Protein AF-A0A9P6SG29-F1 (afdb_monomer)

Nearest PDB structures (foldseek):
  6yws-assembly1_X  TM=9.789E-01  e=6.752E-05  Neurospora crassa OR74A
  8any-assembly1_1  TM=8.673E-01  e=6.353E-05  Homo sapiens
  8xt2-assembly1_Lg  TM=9.269E-01  e=2.153E-04  Homo sapiens
  6zsa-assembly1_1  TM=8.449E-01  e=3.729E-04  Homo sapiens
  5mrc-assembly1_X  TM=9.294E-01  e=5.469E-03  Saccharomyces cerevisiae

Foldseek 3Di:
DDDDDPPPPVVVVVVVVVVVVVCPDDDPPPPPDDDDDQKDKWWFAFPVPQRDTDIDIDGPPDDWDKDFDADVSVRDTGITTTDDDDDDD

pLDDT: mean 80.23, std 20.04, range [40.41, 98.44]

Radius of gyration: 33.03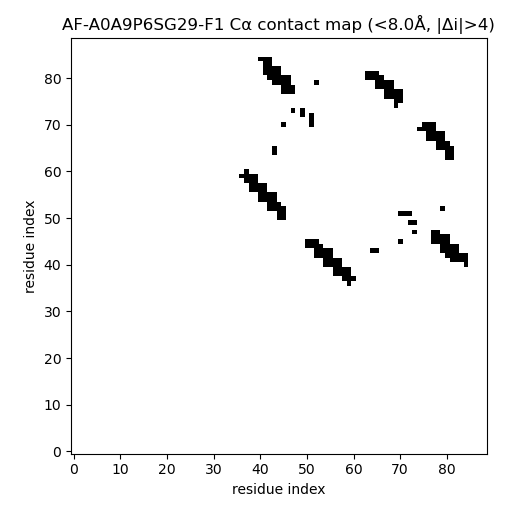 Å; Cα contacts (8 Å, |Δi|>4): 99; chains: 1; bounding box: 22×24×108 Å

Sequence (89 aa):
MGRIDNNNKAVVNYVDQIQKETHYGQQPRTMAKKAKARTIIVKLLSTAGTGFFYTTRRPRTTAKLSFMKFDPRANQNVLFNEAKINRPN

Structure (mmCIF, N/CA/C/O backbone):
data_AF-A0A9P6SG29-F1
#
_entry.id   AF-A0A9P6SG29-F1
#
loop_
_atom_site.group_PDB
_atom_site.id
_atom_site.type_symbol
_atom_site.label_atom_id
_atom_site.label_alt_id
_atom_site.label_comp_id
_atom_site.label_asym_id
_atom_site.label_entity_id
_atom_site.label_seq_id
_atom_site.pdbx_PDB_ins_code
_atom_site.Cartn_x
_atom_site.Cartn_y
_atom_site.Cartn_z
_atom_site.occupancy
_atom_site.B_iso_or_equiv
_atom_site.auth_seq_id
_atom_site.auth_comp_id
_atom_site.auth_asym_id
_atom_site.auth_atom_id
_atom_site.pdbx_PDB_model_num
ATOM 1 N N . MET A 1 1 ? -1.850 -19.415 -89.053 1.00 50.84 1 MET A N 1
ATOM 2 C CA . MET A 1 1 ? -0.519 -18.886 -88.683 1.00 50.84 1 MET A CA 1
ATOM 3 C C . MET A 1 1 ? -0.679 -17.392 -88.419 1.00 50.84 1 MET A C 1
ATOM 5 O O . MET A 1 1 ? -0.899 -16.654 -89.364 1.00 50.84 1 MET A O 1
ATOM 9 N N . GLY A 1 2 ? -0.667 -16.947 -87.164 1.00 44.34 2 GLY A N 1
ATOM 10 C CA . GLY A 1 2 ? -0.782 -15.530 -86.802 1.00 44.34 2 GLY A CA 1
ATOM 11 C C . GLY A 1 2 ? -0.408 -15.379 -85.334 1.00 44.34 2 GLY A C 1
ATOM 12 O O . GLY A 1 2 ? -0.943 -16.097 -84.498 1.00 44.34 2 GLY A O 1
ATOM 13 N N . ARG A 1 3 ? 0.639 -14.599 -85.083 1.00 49.50 3 ARG A N 1
ATOM 14 C CA . ARG A 1 3 ? 1.488 -14.617 -83.888 1.00 49.50 3 ARG A CA 1
ATOM 15 C C . ARG A 1 3 ? 0.833 -13.871 -82.719 1.00 49.50 3 ARG A C 1
ATOM 17 O O . ARG A 1 3 ? -0.033 -13.036 -82.919 1.00 49.50 3 ARG A O 1
ATOM 24 N N . ILE A 1 4 ? 1.237 -14.245 -81.508 1.00 50.44 4 ILE A N 1
ATOM 25 C CA . ILE A 1 4 ? 0.794 -13.673 -80.233 1.00 50.44 4 ILE A CA 1
ATOM 26 C C . ILE A 1 4 ? 1.624 -12.412 -79.962 1.00 50.44 4 ILE A C 1
ATOM 28 O O . ILE A 1 4 ? 2.848 -12.501 -79.835 1.00 50.44 4 ILE A O 1
ATOM 32 N N . ASP A 1 5 ? 0.968 -11.262 -79.829 1.00 52.44 5 ASP A N 1
ATOM 33 C CA . ASP A 1 5 ? 1.628 -9.974 -79.600 1.00 52.44 5 ASP A CA 1
ATOM 34 C C . ASP A 1 5 ? 1.879 -9.767 -78.095 1.00 52.44 5 ASP A C 1
ATOM 36 O O . ASP A 1 5 ? 1.071 -9.206 -77.354 1.00 52.44 5 ASP A O 1
ATOM 40 N N . ASN A 1 6 ? 3.027 -10.252 -77.619 1.00 57.78 6 ASN A N 1
ATOM 41 C CA . ASN A 1 6 ? 3.464 -10.239 -76.214 1.00 57.78 6 ASN A CA 1
ATOM 42 C C . ASN A 1 6 ? 3.962 -8.867 -75.695 1.00 57.78 6 ASN A C 1
ATOM 44 O O . ASN A 1 6 ? 4.828 -8.820 -74.825 1.00 57.78 6 ASN A O 1
ATOM 48 N N . ASN A 1 7 ? 3.428 -7.741 -76.177 1.00 58.25 7 ASN A N 1
ATOM 49 C CA . ASN A 1 7 ? 3.975 -6.411 -75.849 1.00 58.25 7 ASN A CA 1
ATOM 50 C C . ASN A 1 7 ? 3.233 -5.649 -74.735 1.00 58.25 7 ASN A C 1
ATOM 52 O O . ASN A 1 7 ? 3.691 -4.591 -74.320 1.00 58.25 7 ASN A O 1
ATOM 56 N N . ASN A 1 8 ? 2.139 -6.190 -74.186 1.00 56.41 8 ASN A N 1
ATOM 57 C CA . ASN A 1 8 ? 1.308 -5.490 -73.189 1.00 56.41 8 ASN A CA 1
ATOM 58 C C . ASN A 1 8 ? 1.311 -6.097 -71.778 1.00 56.41 8 ASN A C 1
ATOM 60 O O . ASN A 1 8 ? 0.542 -5.655 -70.937 1.00 56.41 8 ASN A O 1
ATOM 64 N N . LYS A 1 9 ? 2.156 -7.095 -71.486 1.00 54.41 9 LYS A N 1
ATOM 65 C CA . LYS A 1 9 ? 2.277 -7.673 -70.127 1.00 54.41 9 LYS A CA 1
ATOM 66 C C . LYS A 1 9 ? 3.488 -7.154 -69.346 1.00 54.41 9 LYS A C 1
ATOM 68 O O . LYS A 1 9 ? 3.468 -7.157 -68.123 1.00 54.41 9 LYS A O 1
ATOM 73 N N . ALA A 1 10 ? 4.528 -6.680 -70.034 1.00 57.09 10 ALA A N 1
ATOM 74 C CA . ALA A 1 10 ? 5.735 -6.160 -69.389 1.00 57.09 10 ALA A CA 1
ATOM 75 C C . ALA A 1 10 ? 5.532 -4.750 -68.806 1.00 57.09 10 ALA A C 1
ATOM 77 O O . ALA A 1 10 ? 6.028 -4.466 -67.722 1.00 57.09 10 ALA A O 1
ATOM 78 N N . VAL A 1 11 ? 4.757 -3.892 -69.483 1.00 58.25 11 VAL A N 1
ATOM 79 C CA . VAL A 1 11 ? 4.519 -2.506 -69.041 1.00 58.25 11 VAL A CA 1
ATOM 80 C C . VAL A 1 11 ? 3.626 -2.466 -67.798 1.00 58.25 11 VAL A C 1
ATOM 82 O O . VAL A 1 11 ? 3.986 -1.817 -66.826 1.00 58.25 11 VAL A O 1
ATOM 85 N N . VAL A 1 12 ? 2.523 -3.222 -67.769 1.00 56.50 12 VAL A N 1
ATOM 86 C CA . VAL A 1 12 ? 1.645 -3.328 -66.582 1.00 56.50 12 VAL A CA 1
ATOM 87 C C . VAL A 1 12 ? 2.368 -3.900 -65.362 1.00 56.50 12 VAL A C 1
ATOM 89 O O . VAL A 1 12 ? 2.193 -3.379 -64.268 1.00 56.50 12 VAL A O 1
ATOM 92 N N . ASN A 1 13 ? 3.266 -4.874 -65.546 1.00 59.81 13 ASN A N 1
ATOM 93 C CA . ASN A 1 13 ? 4.096 -5.376 -64.447 1.00 59.81 13 ASN A CA 1
ATOM 94 C C . ASN A 1 13 ? 5.115 -4.333 -63.955 1.00 59.81 13 ASN A C 1
ATOM 96 O O . ASN A 1 13 ? 5.412 -4.295 -62.766 1.00 59.81 13 ASN A O 1
ATOM 100 N N . TYR A 1 14 ? 5.621 -3.467 -64.840 1.00 58.06 14 TYR A N 1
ATOM 101 C CA . TYR A 1 14 ? 6.556 -2.402 -64.473 1.00 58.06 14 TYR A CA 1
ATOM 102 C C . TYR A 1 14 ? 5.862 -1.274 -63.692 1.00 58.06 14 TYR A C 1
ATOM 104 O O . TYR A 1 14 ? 6.397 -0.805 -62.692 1.00 58.06 14 TYR A O 1
ATOM 112 N N . VAL A 1 15 ? 4.644 -0.874 -64.080 1.00 60.06 15 VAL A N 1
ATOM 113 C CA . VAL A 1 15 ? 3.880 0.159 -63.352 1.00 60.06 15 VAL A CA 1
ATOM 114 C C . VAL A 1 15 ? 3.373 -0.358 -61.995 1.00 60.06 15 VAL A C 1
ATOM 116 O O . VAL A 1 15 ? 3.455 0.370 -61.005 1.00 60.06 15 VAL A O 1
ATOM 119 N N . ASP A 1 16 ? 2.960 -1.627 -61.906 1.00 55.78 16 ASP A N 1
ATOM 120 C CA . ASP A 1 16 ? 2.580 -2.262 -60.632 1.00 55.78 16 ASP A CA 1
ATOM 121 C C . ASP A 1 16 ? 3.776 -2.439 -59.681 1.00 55.78 16 ASP A C 1
ATOM 123 O O . ASP A 1 16 ? 3.628 -2.333 -58.458 1.00 55.78 16 ASP A O 1
ATOM 127 N N . GLN A 1 17 ? 4.977 -2.682 -60.219 1.00 52.97 17 GLN A N 1
ATOM 128 C CA . GLN A 1 17 ? 6.197 -2.766 -59.419 1.00 52.97 17 GLN A CA 1
ATOM 129 C C . GLN A 1 17 ? 6.603 -1.386 -58.870 1.00 52.97 17 GLN A C 1
ATOM 131 O O . GLN A 1 17 ? 6.884 -1.269 -57.680 1.00 52.97 17 GLN A O 1
ATOM 136 N N . ILE A 1 18 ? 6.502 -0.314 -59.666 1.00 54.22 18 ILE A N 1
ATOM 137 C CA . ILE A 1 18 ? 6.773 1.065 -59.209 1.00 54.22 18 ILE A CA 1
ATOM 138 C C . ILE A 1 18 ? 5.765 1.511 -58.123 1.00 54.22 18 ILE A C 1
ATOM 140 O O . ILE A 1 18 ? 6.123 2.229 -57.185 1.00 54.22 18 ILE A O 1
ATOM 144 N N . GLN A 1 19 ? 4.508 1.057 -58.179 1.00 46.38 19 GLN A N 1
ATOM 145 C CA . GLN A 1 19 ? 3.506 1.389 -57.154 1.00 46.38 19 GLN A CA 1
ATOM 146 C C . GLN A 1 19 ? 3.714 0.645 -55.825 1.00 46.38 19 GLN A C 1
ATOM 148 O O . GLN A 1 19 ? 3.410 1.198 -54.768 1.00 46.38 19 GLN A O 1
ATOM 153 N N . LYS A 1 20 ? 4.297 -0.561 -55.831 1.00 49.06 20 LYS A N 1
ATOM 154 C CA . LYS A 1 20 ? 4.687 -1.260 -54.589 1.00 49.06 20 LYS A CA 1
ATOM 155 C C . LYS A 1 20 ? 5.972 -0.707 -53.966 1.00 49.06 20 LYS A C 1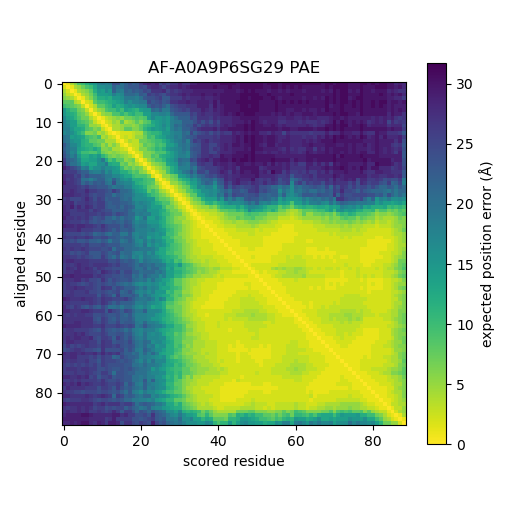
ATOM 157 O O . LYS A 1 20 ? 6.204 -0.904 -52.776 1.00 49.06 20 LYS A O 1
ATOM 162 N N . GLU A 1 21 ? 6.764 0.027 -54.742 1.00 51.53 21 GLU A N 1
ATOM 163 C CA . GLU A 1 21 ? 8.043 0.601 -54.322 1.00 51.53 21 GLU A CA 1
ATOM 164 C C . GLU A 1 21 ? 7.940 2.075 -53.868 1.00 51.53 21 GLU A C 1
ATOM 166 O O . GLU A 1 21 ? 8.814 2.587 -53.177 1.00 51.53 21 GLU A O 1
ATOM 171 N N . THR A 1 22 ? 6.831 2.773 -54.117 1.00 45.34 22 THR A N 1
ATOM 172 C CA . THR A 1 22 ? 6.642 4.170 -53.657 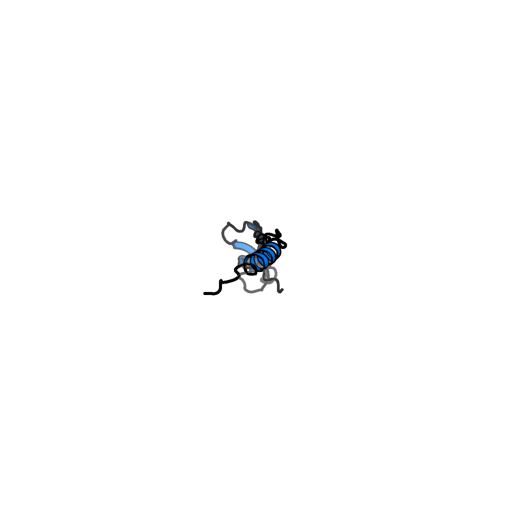1.00 45.34 22 THR A CA 1
ATOM 173 C C . THR A 1 22 ? 6.057 4.306 -52.240 1.00 45.34 22 THR A C 1
ATOM 175 O O . THR A 1 22 ? 5.645 5.392 -51.837 1.00 45.34 22 THR A O 1
ATOM 178 N N . HIS A 1 23 ? 6.082 3.235 -51.434 1.00 47.00 23 HIS A N 1
ATOM 179 C CA . HIS A 1 23 ? 5.816 3.282 -49.982 1.00 47.00 23 HIS A CA 1
ATOM 180 C C . HIS A 1 23 ? 7.024 2.904 -49.094 1.00 47.00 23 HIS A C 1
ATOM 182 O O . HIS A 1 23 ? 6.877 2.739 -47.878 1.00 47.00 23 HIS A O 1
ATOM 188 N N . TYR A 1 24 ? 8.239 2.825 -49.652 1.00 40.41 24 TYR A N 1
ATOM 189 C CA . TYR A 1 24 ? 9.471 2.770 -48.852 1.00 40.41 24 TYR A CA 1
ATOM 190 C C . TYR A 1 24 ? 9.684 4.111 -48.116 1.00 40.41 24 TYR A C 1
ATOM 192 O O . TYR A 1 24 ? 9.757 5.161 -48.737 1.00 40.41 24 TYR A O 1
ATOM 200 N N . GLY A 1 25 ? 9.824 4.195 -46.797 1.00 48.91 25 GLY A N 1
ATOM 201 C CA . GLY A 1 25 ? 9.883 3.142 -45.802 1.00 48.91 25 GLY A CA 1
ATOM 202 C C . GLY A 1 25 ? 9.579 3.706 -44.423 1.00 48.91 25 GLY A C 1
ATOM 203 O O . GLY A 1 25 ? 10.470 4.126 -43.687 1.00 48.91 25 GLY A O 1
ATOM 204 N N . GLN A 1 26 ? 8.312 3.639 -44.038 1.00 56.62 26 GLN A N 1
ATOM 205 C CA . GLN A 1 26 ? 7.965 3.665 -42.627 1.00 56.6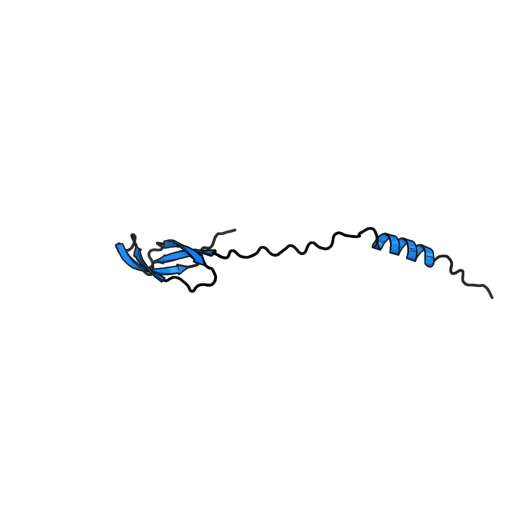2 26 GLN A CA 1
ATOM 206 C C . GLN A 1 26 ? 7.817 2.214 -42.192 1.00 56.62 26 GLN A C 1
ATOM 208 O O . GLN A 1 26 ? 6.741 1.629 -42.266 1.00 56.62 26 GLN A O 1
ATOM 213 N N . GLN A 1 27 ? 8.936 1.622 -41.764 1.00 56.41 27 GLN A N 1
ATOM 214 C CA . GLN A 1 27 ? 8.904 0.390 -40.976 1.00 56.41 27 GLN A CA 1
ATOM 215 C C . GLN A 1 27 ? 7.838 0.571 -39.888 1.00 56.41 27 GLN A C 1
ATOM 217 O O . GLN A 1 27 ? 7.819 1.659 -39.292 1.00 56.41 27 GLN A O 1
ATOM 222 N N . PRO A 1 28 ? 6.957 -0.411 -39.601 1.00 60.56 28 PRO A N 1
ATOM 223 C CA . PRO A 1 28 ? 6.046 -0.268 -38.480 1.00 60.56 28 PRO A CA 1
ATOM 224 C C . PRO A 1 28 ? 6.929 -0.008 -37.269 1.00 60.56 28 PRO A C 1
ATOM 226 O O . PRO A 1 28 ? 7.723 -0.862 -36.872 1.00 60.56 28 PRO A O 1
ATOM 229 N N . ARG A 1 29 ? 6.864 1.214 -36.728 1.00 64.38 29 ARG A N 1
ATOM 230 C CA . ARG A 1 29 ? 7.510 1.539 -35.465 1.00 64.38 29 ARG A CA 1
ATOM 231 C C . ARG A 1 29 ? 6.819 0.614 -34.484 1.00 64.38 29 ARG A C 1
ATOM 233 O O . ARG A 1 29 ? 5.705 0.899 -34.054 1.00 64.38 29 ARG A O 1
ATOM 240 N N . THR A 1 30 ? 7.417 -0.543 -34.211 1.00 65.88 30 THR A N 1
ATOM 241 C CA . THR A 1 30 ? 6.943 -1.437 -33.169 1.00 65.88 30 THR A CA 1
ATOM 242 C C . THR A 1 30 ? 6.964 -0.581 -31.925 1.00 65.88 30 THR A C 1
ATOM 244 O O . THR A 1 30 ? 8.039 -0.223 -31.442 1.00 65.88 30 THR A O 1
ATOM 247 N N . MET A 1 31 ? 5.784 -0.133 -31.500 1.00 69.69 31 MET A N 1
ATOM 248 C CA . MET A 1 31 ? 5.645 0.778 -30.379 1.00 69.69 31 MET A CA 1
ATOM 249 C C . MET A 1 31 ? 6.333 0.096 -29.209 1.00 69.69 31 MET A C 1
ATOM 251 O O . MET A 1 31 ? 5.878 -0.956 -28.751 1.00 69.69 31 MET A O 1
ATOM 255 N N . ALA A 1 32 ? 7.477 0.638 -28.789 1.00 72.38 32 ALA A N 1
ATOM 256 C CA . ALA A 1 32 ? 8.246 0.059 -27.707 1.00 72.38 32 ALA A CA 1
ATOM 257 C C . ALA A 1 32 ? 7.314 -0.019 -26.499 1.00 72.38 32 ALA A C 1
ATOM 259 O O . ALA A 1 32 ? 6.845 1.000 -25.983 1.00 72.38 32 ALA A O 1
ATOM 260 N N . LYS A 1 33 ? 6.968 -1.244 -26.094 1.00 78.44 33 LYS A N 1
ATOM 261 C CA . LYS A 1 33 ? 6.044 -1.458 -24.987 1.00 78.44 33 LYS A CA 1
ATOM 262 C C . LYS A 1 33 ? 6.658 -0.798 -23.761 1.00 78.44 33 LYS A C 1
ATOM 264 O O . LYS A 1 33 ? 7.743 -1.184 -23.330 1.00 78.44 33 LYS A O 1
ATOM 269 N N . LYS A 1 34 ? 5.973 0.214 -23.220 1.00 83.25 34 LYS A N 1
ATOM 270 C CA . LYS A 1 34 ? 6.456 0.996 -22.079 1.00 83.25 34 LYS A CA 1
ATOM 271 C C . LYS A 1 34 ? 6.945 0.062 -20.972 1.00 83.25 34 LYS A C 1
ATOM 273 O O . LYS A 1 34 ? 6.191 -0.785 -20.481 1.00 83.25 34 LYS A O 1
ATOM 278 N N . ALA A 1 35 ? 8.204 0.232 -20.576 1.00 88.50 35 ALA A N 1
ATOM 279 C CA . ALA A 1 35 ? 8.791 -0.544 -19.498 1.00 88.50 35 ALA A CA 1
ATOM 280 C C . ALA A 1 35 ? 8.012 -0.313 -18.193 1.00 88.50 35 ALA A C 1
ATOM 282 O O . ALA A 1 35 ? 7.627 0.811 -17.855 1.00 88.50 35 ALA A O 1
ATOM 283 N N . LYS A 1 36 ? 7.763 -1.393 -17.445 1.00 89.56 36 LYS A N 1
ATOM 284 C CA . LYS A 1 36 ? 7.117 -1.304 -16.130 1.00 89.56 36 LYS A CA 1
ATOM 285 C C . LYS A 1 36 ? 8.075 -0.640 -15.137 1.00 89.56 36 LYS A C 1
ATOM 287 O O . LYS A 1 36 ? 9.276 -0.893 -15.160 1.00 89.56 36 LYS A O 1
ATOM 292 N N . ALA A 1 37 ? 7.533 0.172 -14.232 1.00 93.12 37 ALA A N 1
ATOM 293 C CA . ALA A 1 37 ? 8.327 0.814 -13.190 1.00 93.12 37 ALA A CA 1
ATOM 294 C C . ALA A 1 37 ? 8.995 -0.223 -12.264 1.00 93.12 37 ALA A C 1
ATOM 296 O O . ALA A 1 37 ? 8.361 -1.202 -11.857 1.00 93.12 37 ALA A O 1
ATOM 297 N N . ARG A 1 38 ? 10.263 0.029 -11.903 1.00 95.62 38 ARG A N 1
ATOM 298 C CA . ARG A 1 38 ? 11.051 -0.806 -10.973 1.00 95.62 38 ARG A CA 1
ATOM 299 C C . ARG A 1 38 ? 10.515 -0.765 -9.541 1.00 95.62 38 ARG A C 1
ATOM 301 O O . ARG A 1 38 ? 10.561 -1.771 -8.841 1.00 95.62 38 ARG A O 1
ATOM 308 N N . THR A 1 39 ? 9.971 0.376 -9.132 1.00 95.69 39 THR A N 1
ATOM 309 C CA . THR A 1 39 ? 9.390 0.605 -7.804 1.00 95.69 39 THR A CA 1
ATOM 310 C C . THR A 1 39 ? 7.887 0.776 -7.939 1.00 95.69 39 THR A C 1
ATOM 312 O O . THR A 1 39 ? 7.419 1.482 -8.834 1.00 95.69 39 THR A O 1
ATOM 315 N N . ILE A 1 40 ? 7.130 0.154 -7.042 1.00 95.56 40 ILE A N 1
ATOM 316 C CA . ILE A 1 40 ? 5.675 0.267 -6.979 1.00 95.56 40 ILE A CA 1
ATOM 317 C C . ILE A 1 40 ? 5.251 0.958 -5.684 1.00 95.56 40 ILE A C 1
ATOM 319 O O . ILE A 1 40 ? 5.898 0.812 -4.647 1.00 95.56 40 ILE A O 1
ATOM 323 N N . ILE A 1 41 ? 4.169 1.731 -5.766 1.00 95.88 41 ILE A N 1
ATOM 324 C CA . ILE A 1 41 ? 3.496 2.304 -4.599 1.00 95.88 41 ILE A CA 1
ATOM 325 C C . ILE A 1 41 ? 2.425 1.310 -4.161 1.00 95.88 41 ILE A C 1
ATOM 327 O O . ILE A 1 41 ? 1.620 0.866 -4.983 1.00 95.88 41 ILE A O 1
ATOM 331 N N . VAL A 1 42 ? 2.423 0.969 -2.880 1.00 96.56 42 VAL A N 1
ATOM 332 C CA . VAL A 1 42 ? 1.506 -0.000 -2.280 1.00 96.56 42 VAL A CA 1
ATOM 333 C C . VAL A 1 42 ? 0.840 0.598 -1.048 1.00 96.56 42 VAL A C 1
ATOM 335 O O . VAL A 1 42 ? 1.353 1.550 -0.453 1.00 96.56 42 VAL A O 1
ATOM 338 N N . LYS A 1 43 ? -0.318 0.050 -0.682 1.00 97.00 43 LYS A N 1
ATOM 339 C CA . LYS A 1 43 ? -0.987 0.361 0.581 1.00 97.00 43 LYS A CA 1
ATOM 340 C C . LYS A 1 43 ? -0.623 -0.701 1.600 1.00 97.00 43 LYS A C 1
ATOM 342 O O . LYS A 1 43 ? -0.574 -1.874 1.262 1.00 97.00 43 LYS A O 1
ATOM 347 N N . LEU A 1 44 ? -0.394 -0.296 2.834 1.00 97.81 44 LEU A N 1
ATOM 348 C CA . LEU A 1 44 ? -0.356 -1.184 3.983 1.00 97.81 44 LEU A CA 1
ATOM 349 C C . LEU A 1 44 ? -1.730 -1.074 4.635 1.00 97.81 44 LEU A C 1
ATOM 351 O O . LEU A 1 44 ? -2.027 -0.019 5.186 1.00 97.81 44 LEU A O 1
ATOM 355 N N . LEU A 1 45 ? -2.575 -2.095 4.499 1.00 97.69 45 LEU A N 1
ATOM 356 C CA . LEU A 1 45 ? -3.920 -2.136 5.080 1.00 97.69 45 LEU A CA 1
ATOM 357 C C . LEU A 1 45 ? -3.871 -2.714 6.490 1.00 97.69 45 LEU A C 1
ATOM 359 O O . LEU A 1 45 ? -3.245 -3.753 6.702 1.00 97.69 45 LEU A O 1
ATOM 363 N N . SER A 1 46 ? -4.559 -2.054 7.420 1.00 98.12 46 SER A N 1
ATOM 364 C CA . SER A 1 46 ? -4.734 -2.541 8.787 1.00 98.12 46 SER A CA 1
ATOM 365 C C . SER A 1 46 ? -5.480 -3.874 8.804 1.00 98.12 46 SER A C 1
ATOM 367 O O . SER A 1 46 ? -6.560 -3.994 8.217 1.00 98.12 46 SER A O 1
ATOM 369 N N . THR A 1 47 ? -4.941 -4.873 9.506 1.00 97.69 47 THR A N 1
ATOM 370 C CA . THR A 1 47 ? -5.629 -6.158 9.703 1.00 97.69 47 THR A CA 1
ATOM 371 C C . THR A 1 47 ? -6.769 -6.073 10.714 1.00 97.69 47 THR A C 1
ATOM 373 O O . THR A 1 47 ? -7.523 -7.030 10.837 1.00 97.69 47 THR A O 1
ATOM 376 N N . ALA A 1 48 ? -6.937 -4.943 11.408 1.00 97.06 48 ALA A N 1
ATOM 377 C CA . ALA A 1 48 ? -8.058 -4.721 12.321 1.00 97.06 48 ALA A CA 1
ATOM 378 C C . ALA A 1 48 ? -9.391 -4.432 11.603 1.00 97.06 48 ALA A C 1
ATOM 380 O O . ALA A 1 48 ? -10.409 -4.247 12.259 1.00 97.06 48 ALA A O 1
ATOM 381 N N . GLY A 1 49 ? -9.404 -4.351 10.266 1.00 94.88 49 GLY A N 1
ATOM 382 C CA . GLY A 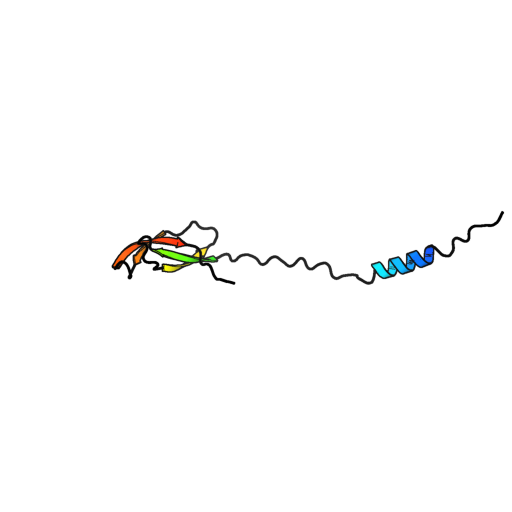1 49 ? -10.637 -4.161 9.492 1.00 94.88 49 GLY A CA 1
ATOM 383 C C . GLY A 1 49 ? -11.195 -2.732 9.499 1.00 94.88 49 GLY A C 1
ATOM 384 O O . GLY A 1 49 ? -12.278 -2.498 8.977 1.00 94.88 49 GLY A O 1
ATOM 385 N N . THR A 1 50 ? -10.454 -1.752 10.024 1.00 96.69 50 THR A N 1
ATOM 386 C CA . THR A 1 50 ? -10.894 -0.343 10.116 1.00 96.69 50 THR A CA 1
ATOM 387 C C . THR A 1 50 ? -10.903 0.406 8.779 1.00 96.69 50 THR A C 1
ATOM 389 O O . THR A 1 50 ? -11.425 1.520 8.683 1.00 96.69 50 THR A O 1
ATOM 392 N N . GLY A 1 51 ? -10.245 -0.155 7.760 1.00 95.06 51 GLY A N 1
ATOM 393 C CA . GLY A 1 51 ? -9.994 0.499 6.476 1.00 95.06 51 GLY A CA 1
ATOM 394 C C . GLY A 1 51 ? -8.865 1.540 6.493 1.00 95.06 51 GLY A C 1
ATOM 395 O O . GLY A 1 51 ? -8.572 2.120 5.446 1.00 95.06 51 GLY A O 1
ATOM 396 N N . PHE A 1 52 ? -8.202 1.778 7.633 1.00 97.19 52 PHE A N 1
ATOM 397 C CA . PHE A 1 52 ? -7.032 2.655 7.683 1.00 97.19 52 PHE A CA 1
ATOM 398 C C . PHE A 1 52 ? -5.837 2.033 6.946 1.00 97.19 52 PHE A C 1
ATOM 400 O O . PHE A 1 52 ? -5.604 0.820 6.999 1.00 97.19 52 PHE A O 1
ATOM 407 N N . PHE A 1 53 ? -5.062 2.871 6.250 1.00 97.50 53 PHE A N 1
ATOM 408 C CA . PHE A 1 53 ? -3.877 2.424 5.532 1.00 97.50 53 PHE A CA 1
ATOM 409 C C . PHE A 1 53 ? -2.757 3.457 5.511 1.00 97.50 53 PHE A C 1
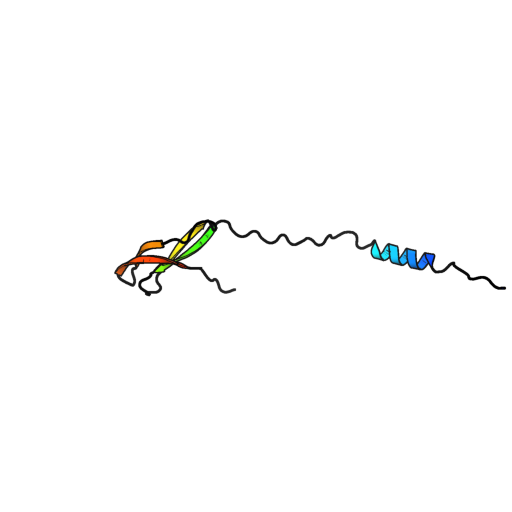ATOM 411 O O . PHE A 1 53 ? -2.989 4.663 5.459 1.00 97.50 53 PHE A O 1
ATOM 418 N N . TYR A 1 54 ? -1.528 2.954 5.423 1.00 97.19 54 TYR A N 1
ATOM 419 C CA . TYR A 1 54 ? -0.361 3.752 5.058 1.00 97.19 54 TYR A CA 1
ATOM 420 C C . TYR A 1 54 ? -0.011 3.553 3.587 1.00 97.19 54 TYR A C 1
ATOM 422 O O . TYR A 1 54 ? -0.281 2.503 3.007 1.00 97.19 54 TYR A O 1
ATOM 430 N N . THR A 1 55 ? 0.634 4.546 2.980 1.00 96.94 55 THR A N 1
ATOM 431 C CA . THR A 1 55 ? 1.188 4.423 1.627 1.00 96.94 55 THR A CA 1
ATOM 432 C C . THR A 1 55 ? 2.697 4.264 1.720 1.00 96.94 55 THR A C 1
ATOM 434 O O . THR A 1 55 ? 3.357 5.018 2.426 1.00 96.94 55 THR A O 1
ATOM 437 N N . THR A 1 56 ? 3.253 3.291 1.003 1.00 96.19 56 THR A N 1
ATOM 438 C CA . THR A 1 56 ? 4.702 3.073 0.955 1.00 96.19 56 THR A CA 1
ATOM 439 C C . THR A 1 56 ? 5.166 2.706 -0.450 1.00 96.19 56 THR A C 1
ATOM 441 O O . THR A 1 56 ? 4.363 2.431 -1.345 1.00 96.19 56 THR A O 1
ATOM 444 N N . ARG A 1 57 ? 6.480 2.737 -0.660 1.00 96.19 57 ARG A N 1
ATOM 445 C CA . ARG A 1 57 ? 7.141 2.391 -1.918 1.00 96.19 57 ARG A CA 1
ATOM 446 C C . ARG A 1 57 ? 8.039 1.189 -1.686 1.00 96.19 57 ARG A C 1
ATOM 448 O O . ARG A 1 57 ? 8.808 1.178 -0.733 1.00 96.19 57 ARG A O 1
ATOM 455 N N . ARG A 1 58 ? 7.990 0.214 -2.593 1.00 96.25 58 ARG A N 1
ATOM 456 C CA . ARG A 1 58 ? 8.918 -0.922 -2.583 1.00 96.25 58 ARG A CA 1
ATOM 457 C C . ARG A 1 58 ? 9.381 -1.309 -3.985 1.00 96.25 58 ARG A C 1
ATOM 459 O O . ARG A 1 58 ? 8.656 -1.045 -4.953 1.00 96.25 58 ARG A O 1
ATOM 466 N N . PRO A 1 59 ? 10.555 -1.940 -4.134 1.00 97.00 59 PRO A N 1
ATOM 467 C CA . PRO A 1 59 ? 10.932 -2.560 -5.396 1.00 97.00 59 PRO A CA 1
ATOM 468 C C . PRO A 1 59 ? 9.916 -3.640 -5.788 1.00 97.00 59 PRO A C 1
ATOM 470 O O . PRO A 1 59 ? 9.384 -4.357 -4.942 1.00 97.00 59 PRO A O 1
ATOM 473 N N . ARG A 1 60 ? 9.632 -3.776 -7.084 1.00 94.25 60 ARG A N 1
ATOM 474 C CA . ARG A 1 60 ? 8.650 -4.747 -7.593 1.00 94.25 60 ARG A CA 1
ATOM 475 C C . ARG A 1 60 ? 9.082 -6.200 -7.362 1.00 94.25 60 ARG A C 1
ATOM 477 O O . ARG A 1 60 ? 8.224 -7.071 -7.258 1.00 94.25 60 ARG A O 1
ATOM 484 N N . THR A 1 61 ? 10.387 -6.441 -7.292 1.00 96.19 61 THR A N 1
ATOM 485 C CA . THR A 1 61 ? 11.008 -7.766 -7.182 1.00 96.19 61 THR A CA 1
ATOM 486 C C . THR A 1 61 ? 11.019 -8.331 -5.763 1.00 96.19 61 THR A C 1
ATOM 488 O O . THR A 1 61 ? 11.205 -9.530 -5.607 1.00 96.19 61 THR A O 1
ATOM 491 N N . THR A 1 62 ? 10.820 -7.506 -4.731 1.00 96.31 62 THR A N 1
ATOM 492 C CA . THR A 1 62 ? 10.830 -7.974 -3.338 1.00 96.31 62 THR A CA 1
ATOM 493 C C . THR A 1 62 ? 9.499 -8.614 -2.942 1.00 96.31 62 THR A C 1
ATOM 495 O O . THR A 1 62 ? 8.464 -8.384 -3.579 1.00 96.31 62 THR A O 1
ATOM 498 N N . ALA A 1 63 ? 9.522 -9.384 -1.850 1.00 96.06 63 ALA A N 1
ATOM 499 C CA . ALA A 1 63 ? 8.325 -9.926 -1.218 1.00 96.06 63 ALA A CA 1
ATOM 500 C C . ALA A 1 63 ? 7.380 -8.816 -0.717 1.00 96.06 63 ALA A C 1
ATOM 502 O O . ALA A 1 63 ? 7.754 -7.641 -0.623 1.00 96.06 63 ALA A O 1
ATOM 503 N N . LYS A 1 64 ? 6.136 -9.209 -0.421 1.00 96.25 64 LYS A N 1
ATOM 504 C CA . LYS A 1 64 ? 5.126 -8.316 0.155 1.00 96.25 64 LYS A CA 1
ATOM 505 C C . LYS A 1 64 ? 5.540 -7.869 1.553 1.00 96.25 64 LYS A C 1
ATOM 507 O O . LYS A 1 64 ? 6.109 -8.645 2.313 1.00 96.25 64 LYS A O 1
ATOM 512 N N . LEU A 1 65 ? 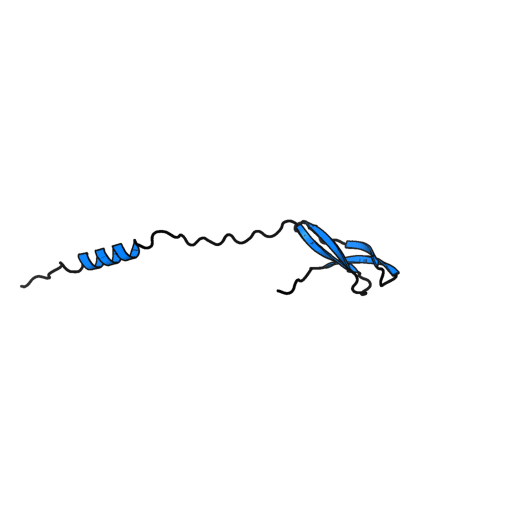5.215 -6.626 1.878 1.00 96.88 65 LEU A N 1
ATOM 513 C CA . LEU A 1 65 ? 5.515 -6.038 3.178 1.00 96.88 65 LEU A CA 1
ATOM 514 C C . LEU A 1 65 ? 4.446 -6.378 4.229 1.00 96.88 65 LEU A C 1
ATOM 516 O O . LEU A 1 65 ? 3.247 -6.363 3.932 1.00 96.88 65 LEU A O 1
ATOM 520 N N . SER A 1 66 ? 4.893 -6.608 5.465 1.00 97.19 66 SER A N 1
ATOM 521 C CA . SER A 1 66 ? 4.050 -6.767 6.654 1.00 97.19 66 SER A CA 1
ATOM 522 C C . SER A 1 66 ? 4.716 -6.106 7.864 1.00 97.19 66 SER A C 1
ATOM 524 O O . SER A 1 66 ? 5.868 -6.417 8.164 1.00 97.19 66 SER A O 1
ATOM 526 N N . PHE A 1 67 ? 4.021 -5.198 8.554 1.00 97.00 67 PHE A N 1
ATOM 527 C CA . PHE A 1 67 ? 4.590 -4.439 9.678 1.00 97.00 67 PHE A CA 1
ATOM 528 C C . PHE A 1 67 ? 3.600 -4.256 10.823 1.00 97.00 67 PHE A C 1
ATOM 530 O O . PHE A 1 67 ? 2.427 -3.999 10.575 1.00 97.00 67 PHE A O 1
ATOM 537 N N . MET A 1 68 ? 4.090 -4.276 12.063 1.00 97.94 68 MET A N 1
ATOM 538 C CA . MET A 1 68 ? 3.329 -3.806 13.223 1.00 97.94 68 MET A CA 1
ATOM 539 C C . MET A 1 68 ? 3.362 -2.276 13.277 1.00 97.94 68 MET A C 1
ATOM 541 O O . MET A 1 68 ? 4.435 -1.678 13.381 1.00 97.94 68 MET A O 1
ATOM 545 N N . LYS A 1 69 ? 2.198 -1.628 13.178 1.00 97.62 69 LYS A N 1
ATOM 546 C CA . LYS A 1 69 ? 2.048 -0.163 13.236 1.00 97.62 69 LYS A CA 1
ATOM 547 C C . LYS A 1 69 ? 0.789 0.219 14.004 1.00 97.62 69 LYS A C 1
ATOM 549 O O . LYS A 1 69 ? -0.093 -0.607 14.198 1.00 97.62 69 LYS A O 1
ATOM 554 N N . PHE A 1 70 ? 0.711 1.470 14.435 1.00 98.25 70 PHE A N 1
ATOM 555 C CA . PHE A 1 70 ? -0.483 2.005 15.078 1.00 98.25 70 PHE A CA 1
ATOM 556 C C . PHE A 1 70 ? -1.603 2.225 14.054 1.00 98.25 70 PHE A C 1
ATOM 558 O O . PHE A 1 70 ? -1.370 2.790 12.987 1.00 98.25 70 PHE A O 1
ATOM 565 N N . ASP A 1 71 ? -2.814 1.787 14.379 1.00 97.50 71 ASP A N 1
ATOM 566 C CA . ASP A 1 71 ? -4.028 2.140 13.653 1.00 97.50 71 ASP A CA 1
ATOM 567 C C . ASP A 1 71 ? -4.840 3.139 14.496 1.00 97.50 71 ASP A C 1
A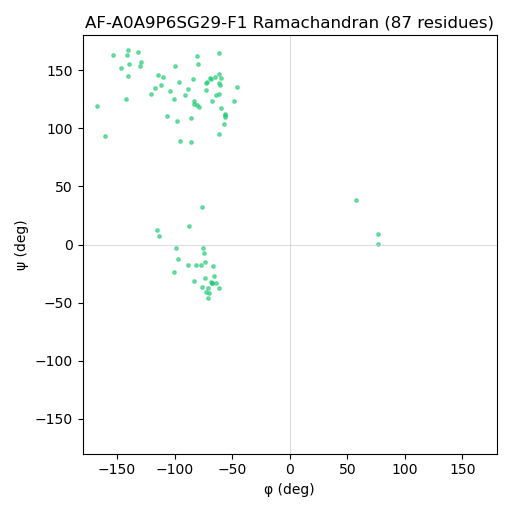TOM 569 O O . ASP A 1 71 ? -5.401 2.737 15.517 1.00 97.50 71 ASP A O 1
ATOM 573 N N . PRO A 1 72 ? -4.959 4.419 14.089 1.00 97.81 72 PRO A N 1
ATOM 574 C CA . PRO A 1 72 ? -5.691 5.430 14.851 1.00 97.81 72 PRO A CA 1
ATOM 575 C C . PRO A 1 72 ? -7.199 5.173 14.918 1.00 97.81 72 PRO A C 1
ATOM 577 O O . PRO A 1 72 ? -7.864 5.730 15.783 1.00 97.81 72 PRO A O 1
ATOM 580 N N . ARG A 1 73 ? -7.757 4.344 14.025 1.00 97.31 73 ARG A N 1
ATOM 581 C CA . ARG A 1 73 ? -9.180 3.982 14.059 1.00 97.31 73 ARG A CA 1
ATOM 582 C C . ARG A 1 73 ? -9.461 2.843 15.033 1.00 97.31 73 ARG A C 1
ATOM 584 O O . ARG A 1 73 ? -10.543 2.799 15.602 1.00 97.31 73 ARG A O 1
ATOM 591 N N . ALA A 1 74 ? -8.502 1.935 15.214 1.00 96.94 74 ALA A N 1
ATOM 592 C CA . ALA A 1 74 ? -8.582 0.879 16.225 1.00 96.94 74 ALA A CA 1
ATOM 593 C C . ALA A 1 74 ? -8.014 1.327 17.583 1.00 96.94 74 ALA A C 1
ATOM 595 O O . ALA A 1 74 ? -8.278 0.685 18.593 1.00 96.94 74 ALA A O 1
ATOM 596 N N . ASN A 1 75 ? -7.222 2.404 17.593 1.00 97.19 75 ASN A N 1
ATOM 597 C CA . ASN A 1 75 ? -6.472 2.917 18.737 1.00 97.19 75 ASN A CA 1
ATOM 598 C C . ASN A 1 75 ? -5.494 1.893 19.351 1.00 97.19 75 ASN A C 1
ATOM 600 O O . ASN A 1 75 ? -5.333 1.812 20.565 1.00 97.19 75 ASN A O 1
ATOM 604 N N . GLN A 1 76 ? -4.842 1.088 18.508 1.00 97.19 76 GLN A N 1
ATOM 605 C CA . GLN A 1 76 ? -3.884 0.063 18.939 1.00 97.19 76 GLN A CA 1
ATOM 606 C C . GLN A 1 76 ? -2.847 -0.251 17.855 1.00 97.19 76 GLN A C 1
ATOM 608 O O . GLN A 1 76 ? -3.039 0.055 16.674 1.00 97.19 76 GLN A O 1
ATOM 613 N N . ASN A 1 77 ? -1.742 -0.889 18.249 1.00 97.69 77 ASN A N 1
ATOM 614 C CA . ASN A 1 77 ? -0.744 -1.410 17.320 1.00 97.69 77 ASN A CA 1
ATOM 615 C C . ASN A 1 77 ? -1.199 -2.753 16.752 1.00 97.69 77 ASN A C 1
ATOM 617 O O . ASN A 1 77 ? -1.382 -3.721 17.483 1.00 97.69 77 ASN A O 1
ATOM 621 N N . VAL A 1 78 ? -1.336 -2.815 15.434 1.00 98.12 78 VAL A N 1
ATOM 622 C CA . VAL A 1 78 ? -1.821 -3.990 14.709 1.00 98.12 78 VAL A CA 1
ATOM 623 C C . VAL A 1 78 ? -0.905 -4.307 13.542 1.00 98.12 78 VAL A C 1
ATOM 625 O O . VAL A 1 78 ? -0.061 -3.496 13.145 1.00 98.12 78 VAL A O 1
ATOM 628 N N . LEU A 1 79 ? -1.058 -5.509 12.995 1.00 98.19 79 LEU A N 1
ATOM 629 C CA . LEU A 1 79 ? -0.359 -5.896 11.785 1.00 98.19 79 LEU A CA 1
ATOM 630 C C . LEU A 1 79 ? -0.964 -5.147 10.593 1.00 98.19 79 LEU A C 1
ATOM 632 O O . LEU A 1 79 ? -2.175 -4.972 10.476 1.00 98.19 79 LEU A O 1
ATOM 636 N N . PHE A 1 80 ? -0.112 -4.700 9.686 1.00 98.44 80 PHE A N 1
ATOM 637 C CA . PHE A 1 80 ? -0.515 -4.110 8.424 1.00 98.44 80 PHE A CA 1
ATOM 638 C C . PHE A 1 80 ? 0.060 -4.924 7.273 1.00 98.44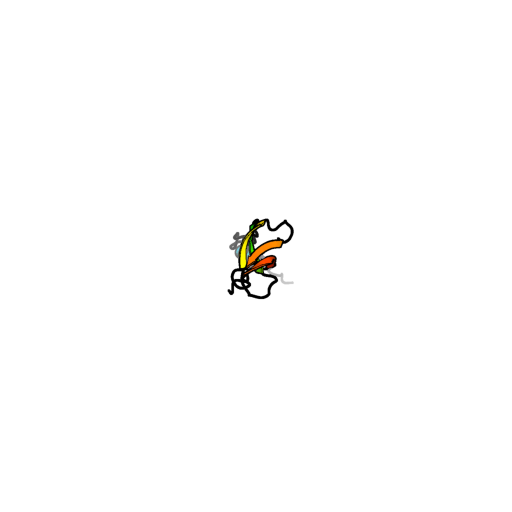 80 PHE A C 1
ATOM 640 O O . PHE A 1 80 ? 1.271 -5.137 7.226 1.00 98.44 80 PHE A O 1
ATOM 647 N N . ASN A 1 81 ? -0.792 -5.305 6.321 1.00 97.75 81 ASN A N 1
ATOM 648 C CA . ASN A 1 81 ? -0.426 -6.132 5.171 1.00 97.75 81 ASN A CA 1
ATOM 649 C C . ASN A 1 81 ? -0.456 -5.341 3.861 1.00 97.75 81 ASN A C 1
ATOM 651 O O . ASN A 1 81 ? -1.313 -4.483 3.647 1.00 97.75 81 ASN A O 1
ATOM 655 N N . GLU A 1 82 ? 0.467 -5.651 2.951 1.00 97.25 82 GLU A N 1
ATOM 656 C CA . GLU A 1 82 ? 0.512 -5.031 1.628 1.00 97.25 82 GLU A CA 1
ATOM 657 C C . GLU A 1 82 ? -0.724 -5.354 0.771 1.00 97.25 82 GLU A C 1
ATOM 659 O O . GLU A 1 82 ? -1.046 -6.514 0.500 1.00 97.25 82 GLU A O 1
ATOM 664 N N . ALA A 1 83 ? -1.343 -4.304 0.238 1.00 95.81 83 ALA A N 1
ATOM 665 C CA . ALA A 1 83 ? -2.430 -4.346 -0.720 1.00 95.81 83 ALA A CA 1
ATOM 666 C C . ALA A 1 83 ? -2.167 -3.435 -1.927 1.00 95.81 83 ALA A C 1
ATOM 668 O O . ALA A 1 83 ? -1.450 -2.427 -1.874 1.00 95.81 83 ALA A O 1
ATOM 669 N N . LYS A 1 84 ? -2.775 -3.805 -3.056 1.00 92.44 84 LYS A N 1
ATOM 670 C CA . LYS A 1 84 ? -2.630 -3.088 -4.322 1.00 92.44 84 LYS A CA 1
ATOM 671 C C . LYS A 1 84 ? -3.386 -1.759 -4.282 1.00 92.44 84 LYS A C 1
ATOM 673 O O . LYS A 1 84 ? -4.522 -1.684 -3.824 1.00 92.44 84 LYS A O 1
ATOM 678 N N . ILE A 1 85 ? -2.776 -0.717 -4.841 1.00 92.81 85 ILE A N 1
ATOM 679 C CA . ILE A 1 85 ? -3.466 0.543 -5.128 1.00 92.81 85 ILE A CA 1
ATOM 680 C C . ILE A 1 85 ? -4.147 0.418 -6.485 1.00 92.81 85 ILE A C 1
ATOM 682 O O . ILE A 1 85 ? -3.475 0.414 -7.517 1.00 92.81 85 ILE A O 1
ATOM 686 N N . ASN A 1 86 ? -5.474 0.333 -6.481 1.00 88.06 86 ASN A N 1
ATOM 687 C CA . ASN A 1 86 ? -6.263 0.507 -7.692 1.00 88.06 86 ASN A CA 1
ATOM 688 C C . ASN A 1 86 ? -6.471 2.010 -7.907 1.00 88.06 86 ASN A C 1
ATOM 690 O O . ASN A 1 86 ? -6.950 2.700 -7.008 1.00 88.06 86 ASN A O 1
ATOM 694 N N . ARG A 1 87 ? -6.069 2.517 -9.073 1.00 79.56 87 ARG A N 1
ATOM 695 C CA . ARG A 1 87 ? -6.552 3.802 -9.584 1.00 79.56 87 ARG A CA 1
ATOM 696 C C . ARG A 1 87 ? -7.621 3.470 -10.626 1.00 79.56 87 ARG A C 1
ATOM 698 O O . ARG A 1 87 ? -7.310 2.643 -11.487 1.00 79.56 87 ARG A O 1
ATOM 705 N N . PRO A 1 88 ? -8.846 4.005 -10.520 1.00 74.38 88 PRO A N 1
ATOM 706 C CA . PRO A 1 88 ? -9.788 3.941 -11.631 1.00 74.38 88 PRO A CA 1
ATOM 707 C C . PRO A 1 88 ? -9.198 4.696 -12.835 1.00 74.38 88 PRO A C 1
ATOM 709 O O . PRO A 1 88 ? -8.409 5.626 -12.639 1.00 74.38 88 PRO A O 1
ATOM 712 N N . ASN A 1 89 ? -9.507 4.214 -14.043 1.00 61.91 89 ASN A N 1
ATOM 713 C CA . ASN A 1 89 ? -9.102 4.832 -15.310 1.00 61.91 89 ASN A CA 1
ATOM 714 C C . ASN A 1 89 ? -9.962 6.054 -15.618 1.00 61.91 89 ASN A C 1
ATOM 716 O O . ASN A 1 89 ? -11.162 6.002 -15.269 1.00 61.91 89 ASN A O 1
#

Secondary structure (DSSP, 8-state):
-----TTSSHHHHHHHHHHHHTTTT-------PPPPPSEEEEEEEETTSS--EEEEEEETTSPPPEEEEEETTTTEEEEEEEEE-PPP-

Solvent-accessible surface area (backbone atoms only — not comparable to full-atom values): 5893 Å² total; per-residue (Å²): 141,83,83,83,82,81,76,72,62,62,57,58,52,49,55,54,48,54,62,70,57,76,64,78,76,76,68,80,75,71,72,75,75,78,78,78,72,65,58,42,69,36,29,31,37,42,71,84,71,72,76,51,66,49,80,49,75,44,56,64,88,56,80,83,57,74,48,80,42,76,37,85,85,76,73,44,76,38,52,22,40,60,40,84,69,84,76,86,132

Mean predicted aligned error: 14.18 Å